Protein AF-A0A9Q3XQ68-F1 (afdb_monomer_lite)

Secondary structure (DSSP, 8-state):
-HHHHTS-HHHHHHHHHHHHHHT--HHHHIIIIIHHHHHHHHHHHHHHSTTS-HHHHHHHHHIIIIIIIIHIIIIIHHHHHHHHH-GGGHHHHHHHHHHHHHHHHHHHHHHHHHHHHHHH--

Foldseek 3Di:
DVVLVPDDLVVSLVVLLVVVVVCPDPVNVCVLVVVLVVLVVQLVVQVVDPPAPNVLSVLLSCLSVCQAVVLCVVPVVVLSVVSVVDSVSRVVSVVRVVVSVVSNVVSNVSSVVSVVVRVVSD

Sequence (122 aa):
MPALGAQPASAATAVMTRVNVVIVAPVFMVLLFGTAAASVVAAVTAFLEPGTPTALVAAAAVLYVVGCLGVTVAVNVPLNDRLAASEAEWPEYLTRWTRWNHVRVIAGLGASVLFVVAGVTV

pLDDT: mean 95.64, std 4.67, range [63.12, 98.75]

Structure (mmCIF, N/CA/C/O backbone):
data_AF-A0A9Q3XQ68-F1
#
_entry.id   AF-A0A9Q3XQ68-F1
#
loop_
_atom_site.group_PDB
_atom_site.id
_atom_site.type_symbol
_atom_site.label_atom_id
_atom_site.label_alt_id
_atom_site.label_comp_id
_atom_site.label_asym_id
_atom_site.label_entity_id
_atom_site.label_seq_id
_atom_site.pdbx_PDB_ins_code
_atom_site.Cartn_x
_atom_site.Cartn_y
_atom_site.Cartn_z
_atom_site.occupancy
_atom_site.B_iso_or_equiv
_atom_site.auth_seq_id
_atom_site.auth_comp_id
_atom_site.auth_asym_id
_atom_site.auth_atom_id
_atom_site.pdbx_PDB_model_num
ATOM 1 N N . MET A 1 1 ? -1.208 -1.936 -15.462 1.00 88.62 1 MET A N 1
ATOM 2 C CA . MET A 1 1 ? -0.873 -0.616 -16.048 1.00 88.62 1 MET A CA 1
ATOM 3 C C . MET A 1 1 ? -0.859 -0.702 -17.576 1.00 88.62 1 MET A C 1
ATOM 5 O O . MET A 1 1 ? 0.197 -0.957 -18.143 1.00 88.62 1 MET A O 1
ATOM 9 N N . PRO A 1 2 ? -2.013 -0.542 -18.251 1.00 92.44 2 PRO A N 1
ATOM 10 C CA . PRO A 1 2 ? -2.134 -0.836 -19.685 1.00 92.44 2 PRO A CA 1
ATOM 11 C C . PRO A 1 2 ? -1.235 0.027 -20.581 1.00 92.44 2 PRO A C 1
ATOM 13 O O . PRO A 1 2 ? -0.558 -0.508 -21.449 1.00 92.44 2 PRO A O 1
ATOM 16 N N . ALA A 1 3 ? -1.164 1.338 -20.319 1.00 95.12 3 ALA A N 1
ATOM 17 C CA . ALA A 1 3 ? -0.372 2.264 -21.131 1.00 95.12 3 ALA A CA 1
ATOM 18 C C . ALA A 1 3 ? 1.130 1.929 -21.126 1.00 95.12 3 ALA A C 1
ATOM 20 O O . ALA A 1 3 ? 1.744 1.882 -22.185 1.00 95.12 3 ALA A O 1
ATOM 21 N N . LEU A 1 4 ? 1.707 1.637 -19.953 1.00 94.06 4 LEU A N 1
ATOM 22 C CA . LEU A 1 4 ? 3.108 1.216 -19.844 1.00 94.06 4 LEU A CA 1
ATOM 23 C C . LEU A 1 4 ? 3.339 -0.183 -20.427 1.00 94.06 4 LEU A C 1
ATOM 25 O O . LEU A 1 4 ? 4.379 -0.431 -21.021 1.00 94.06 4 LEU A O 1
ATOM 29 N N . GLY A 1 5 ? 2.370 -1.093 -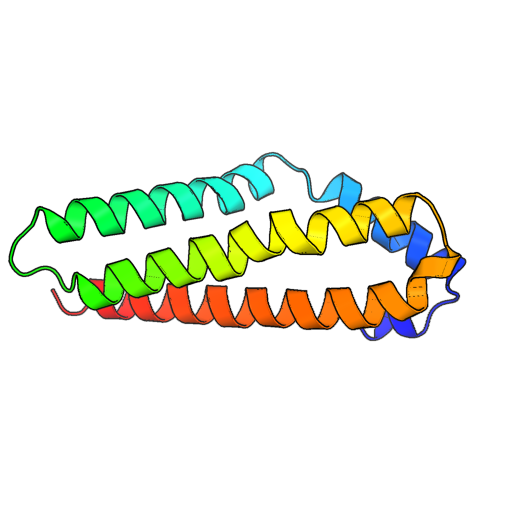20.289 1.00 94.00 5 GLY A N 1
ATOM 30 C CA . GLY A 1 5 ? 2.463 -2.444 -20.850 1.00 94.00 5 GLY A CA 1
ATOM 31 C C . GLY A 1 5 ? 2.476 -2.495 -22.379 1.00 94.00 5 GLY A C 1
ATOM 32 O O . GLY A 1 5 ? 2.947 -3.477 -22.939 1.00 94.00 5 GLY A O 1
ATOM 33 N N . ALA A 1 6 ? 1.992 -1.444 -23.045 1.00 95.19 6 ALA A N 1
ATOM 34 C CA . ALA A 1 6 ? 2.036 -1.306 -24.498 1.00 95.19 6 ALA A CA 1
ATOM 35 C C . ALA A 1 6 ? 3.350 -0.689 -25.022 1.00 95.19 6 ALA A C 1
ATOM 37 O O . ALA A 1 6 ? 3.538 -0.606 -26.233 1.00 95.19 6 ALA A O 1
ATOM 38 N N . GLN A 1 7 ? 4.243 -0.226 -24.140 1.00 95.56 7 GLN A N 1
ATOM 39 C CA . GLN A 1 7 ? 5.525 0.370 -24.523 1.00 95.56 7 GLN A CA 1
ATOM 40 C C . GLN A 1 7 ? 6.638 -0.686 -24.619 1.00 95.56 7 GLN A C 1
ATOM 42 O O . GLN A 1 7 ? 6.559 -1.725 -23.956 1.00 95.56 7 GLN A O 1
ATOM 47 N N . PRO A 1 8 ? 7.720 -0.413 -25.376 1.00 95.00 8 PRO A N 1
ATOM 48 C CA . PRO A 1 8 ? 8.947 -1.198 -25.286 1.00 95.00 8 PRO A CA 1
ATOM 49 C C . PRO A 1 8 ? 9.453 -1.282 -23.838 1.00 95.00 8 PRO A C 1
ATOM 51 O O . PRO A 1 8 ? 9.381 -0.298 -23.097 1.00 95.00 8 PRO A O 1
ATOM 54 N N . ALA A 1 9 ? 9.997 -2.437 -23.443 1.00 93.75 9 ALA A N 1
ATOM 55 C CA . ALA A 1 9 ? 10.420 -2.698 -22.062 1.00 93.75 9 ALA A CA 1
ATOM 56 C C . ALA A 1 9 ? 11.425 -1.664 -21.523 1.00 93.75 9 ALA A C 1
ATOM 58 O O . ALA A 1 9 ? 11.320 -1.266 -20.363 1.00 93.75 9 ALA A O 1
ATOM 59 N N . SER A 1 10 ? 12.338 -1.175 -22.366 1.00 93.75 10 SER A N 1
ATOM 60 C CA . SER A 1 10 ? 13.311 -0.137 -22.005 1.00 93.75 10 SER A CA 1
ATOM 61 C C . SER A 1 10 ? 12.638 1.202 -21.685 1.00 93.75 10 SER A C 1
ATOM 63 O O . SER A 1 10 ? 12.883 1.796 -20.637 1.00 93.75 10 SER A O 1
ATOM 65 N N . ALA A 1 11 ? 11.709 1.651 -22.536 1.00 95.25 11 ALA A N 1
ATOM 66 C CA . ALA A 1 11 ? 10.953 2.884 -22.322 1.00 95.25 11 ALA A CA 1
ATOM 67 C C . ALA A 1 11 ? 10.072 2.799 -21.065 1.00 95.25 11 ALA A C 1
ATOM 69 O O . ALA A 1 11 ? 10.034 3.730 -20.258 1.00 95.25 11 ALA A O 1
ATOM 70 N N . ALA A 1 12 ? 9.390 1.669 -20.872 1.00 95.94 12 ALA A N 1
ATOM 71 C CA . ALA A 1 12 ? 8.519 1.462 -19.725 1.00 95.94 12 ALA A CA 1
ATOM 72 C C . ALA A 1 12 ? 9.303 1.387 -18.403 1.00 95.94 12 ALA A C 1
ATOM 74 O O . ALA A 1 12 ? 8.918 2.034 -17.425 1.00 95.94 12 ALA A O 1
ATOM 75 N N . THR A 1 13 ? 10.433 0.672 -18.398 1.00 96.50 13 THR A N 1
ATOM 76 C CA . THR A 1 13 ? 11.364 0.608 -17.263 1.00 96.50 13 THR A CA 1
ATOM 77 C C . THR A 1 13 ? 11.900 1.991 -16.915 1.00 96.50 13 THR A C 1
ATOM 79 O O . THR A 1 13 ? 11.806 2.403 -15.761 1.00 96.50 13 THR A O 1
ATOM 82 N N . ALA A 1 14 ? 12.383 2.753 -17.900 1.00 95.94 14 ALA A N 1
ATOM 83 C CA . ALA A 1 14 ? 12.913 4.095 -17.673 1.00 95.94 14 ALA A CA 1
ATOM 84 C C . ALA A 1 14 ? 11.876 5.031 -17.024 1.00 95.94 14 ALA A C 1
ATOM 86 O O . ALA A 1 14 ? 12.186 5.748 -16.068 1.00 95.94 14 ALA A O 1
ATOM 87 N N . VAL A 1 15 ? 10.626 4.999 -17.503 1.00 96.69 15 VAL A N 1
ATOM 88 C CA . VAL A 1 15 ? 9.530 5.787 -16.920 1.00 96.69 15 VAL A CA 1
ATOM 89 C C . VAL A 1 15 ? 9.216 5.323 -15.501 1.00 96.69 15 VAL A C 1
ATOM 91 O O . VAL A 1 15 ? 9.151 6.149 -14.589 1.00 96.69 15 VAL A O 1
ATOM 94 N N . MET A 1 16 ? 9.038 4.020 -15.291 1.00 96.88 16 MET A N 1
ATOM 95 C CA . MET A 1 16 ? 8.625 3.488 -13.995 1.00 96.88 16 MET A CA 1
ATOM 96 C C . MET A 1 16 ? 9.700 3.679 -12.921 1.00 96.88 16 MET A C 1
ATOM 98 O O . MET A 1 16 ? 9.383 4.097 -11.810 1.00 96.88 16 MET A O 1
ATOM 102 N N . THR A 1 17 ? 10.976 3.466 -13.247 1.00 96.25 17 THR A N 1
ATOM 103 C CA . THR A 1 17 ? 12.093 3.729 -12.327 1.00 96.25 17 THR A CA 1
ATOM 104 C C . THR A 1 17 ? 12.136 5.203 -11.929 1.00 96.25 17 THR A C 1
ATOM 106 O O . THR A 1 17 ? 12.303 5.516 -10.751 1.00 96.25 17 THR A O 1
ATOM 109 N N . ARG A 1 18 ? 11.873 6.130 -12.863 1.00 97.00 18 ARG A N 1
ATOM 110 C CA . ARG A 1 18 ? 11.770 7.560 -12.535 1.00 97.00 18 ARG A CA 1
ATOM 111 C C . ARG A 1 18 ? 10.592 7.863 -11.608 1.00 97.00 18 ARG A C 1
ATOM 113 O O . ARG A 1 18 ? 10.757 8.625 -10.658 1.00 97.00 18 ARG A O 1
ATOM 120 N N . VAL A 1 19 ? 9.427 7.260 -11.850 1.00 96.25 19 VAL A N 1
ATOM 121 C CA . VAL A 1 19 ? 8.256 7.378 -10.961 1.00 96.25 19 VAL A CA 1
ATOM 122 C C . VAL A 1 19 ? 8.587 6.870 -9.557 1.00 96.25 19 VAL A C 1
ATOM 124 O O . VAL A 1 19 ? 8.286 7.556 -8.583 1.00 96.25 19 VAL A O 1
ATOM 127 N N . ASN A 1 20 ? 9.256 5.720 -9.447 1.00 95.31 20 ASN A N 1
ATOM 128 C CA . ASN A 1 20 ? 9.636 5.116 -8.168 1.00 95.31 20 ASN A CA 1
ATOM 129 C C . ASN A 1 20 ? 10.595 5.993 -7.351 1.00 95.31 20 ASN A C 1
ATOM 131 O O . ASN A 1 20 ? 10.540 5.954 -6.127 1.00 95.31 20 ASN A O 1
ATOM 135 N N . VAL A 1 21 ? 11.426 6.811 -8.003 1.00 95.19 21 VAL A N 1
ATOM 136 C CA . VAL A 1 21 ? 12.277 7.800 -7.322 1.00 95.19 21 VAL A CA 1
ATOM 137 C C . VAL A 1 21 ? 11.468 9.028 -6.898 1.00 95.19 21 VAL A C 1
ATOM 139 O O . VAL A 1 21 ? 11.552 9.463 -5.753 1.00 95.19 21 VAL A O 1
ATOM 142 N N . VAL A 1 22 ? 10.654 9.586 -7.799 1.00 96.44 22 VAL A N 1
ATOM 143 C CA . VAL A 1 22 ? 9.910 10.837 -7.547 1.00 96.44 22 VAL A CA 1
ATOM 144 C C . VAL A 1 22 ? 8.805 10.662 -6.500 1.00 96.44 22 VAL A C 1
ATOM 146 O O . VAL A 1 22 ? 8.500 11.601 -5.767 1.00 96.44 22 VAL A O 1
ATOM 149 N N . ILE A 1 23 ? 8.210 9.471 -6.394 1.00 93.94 23 ILE A N 1
ATOM 150 C CA . ILE A 1 23 ? 7.120 9.210 -5.444 1.00 93.94 23 ILE A CA 1
ATOM 151 C C . ILE A 1 23 ? 7.577 9.223 -3.980 1.00 93.94 23 ILE A C 1
ATOM 153 O O . ILE A 1 23 ? 6.744 9.370 -3.087 1.00 93.94 23 ILE A O 1
ATOM 157 N N . VAL A 1 24 ? 8.887 9.150 -3.713 1.00 93.38 24 VAL A N 1
ATOM 158 C CA . VAL A 1 24 ? 9.493 9.281 -2.373 1.00 93.38 24 VAL A CA 1
ATOM 159 C C . VAL A 1 24 ? 9.512 10.758 -1.932 1.00 93.38 24 VAL A C 1
ATOM 161 O O . VAL A 1 24 ? 10.487 11.278 -1.399 1.00 93.38 24 VAL A O 1
ATOM 164 N N . ALA A 1 25 ? 8.415 11.471 -2.179 1.00 94.38 25 ALA A N 1
ATOM 165 C CA . ALA A 1 25 ? 8.229 12.852 -1.774 1.00 94.38 25 ALA A CA 1
ATOM 166 C C . ALA A 1 25 ? 7.748 12.924 -0.311 1.00 94.38 25 ALA A C 1
ATOM 168 O O . ALA A 1 25 ? 6.981 12.056 0.122 1.00 94.38 25 ALA A O 1
ATOM 169 N N . PRO A 1 26 ? 8.103 13.984 0.444 1.00 92.94 26 PRO A N 1
ATOM 170 C CA . PRO A 1 26 ? 7.713 14.126 1.849 1.00 92.94 26 PRO A CA 1
ATOM 171 C C . PRO A 1 26 ? 6.209 13.974 2.089 1.00 92.94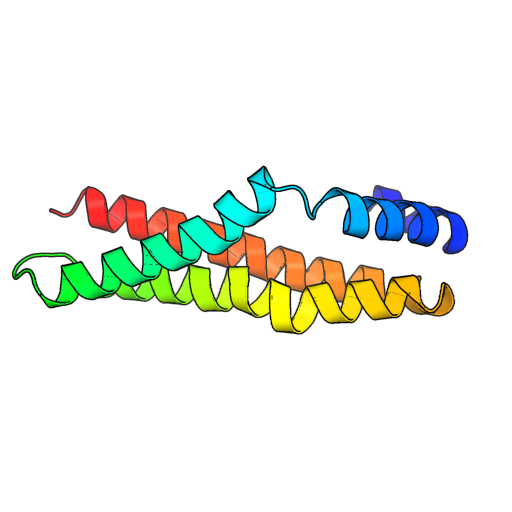 26 PRO A C 1
ATOM 173 O O . PRO A 1 26 ? 5.798 13.277 3.010 1.00 92.94 26 PRO A O 1
ATOM 176 N N . VAL A 1 27 ? 5.380 14.558 1.220 1.00 96.19 27 VAL A N 1
ATOM 177 C CA . VAL A 1 27 ? 3.915 14.469 1.322 1.00 96.19 27 VAL A CA 1
ATOM 178 C C . VAL A 1 27 ? 3.437 13.020 1.238 1.00 96.19 27 VAL A C 1
ATOM 180 O O . VAL A 1 27 ? 2.617 12.597 2.048 1.00 96.19 27 VAL A O 1
ATOM 183 N N . PHE A 1 28 ? 3.972 12.233 0.302 1.00 94.94 28 PHE A N 1
ATOM 184 C CA . PHE A 1 28 ? 3.601 10.827 0.173 1.00 94.94 28 PHE A CA 1
ATOM 185 C C . PHE A 1 28 ? 4.039 10.017 1.399 1.00 94.94 28 PHE A C 1
ATOM 187 O O . PHE A 1 28 ? 3.269 9.197 1.894 1.00 94.94 28 PHE A O 1
ATOM 194 N N . MET A 1 29 ? 5.233 10.287 1.936 1.00 96.94 29 MET A N 1
ATOM 195 C CA . MET A 1 29 ? 5.732 9.622 3.145 1.00 96.94 29 MET A CA 1
ATOM 196 C C . MET A 1 29 ? 4.876 9.936 4.370 1.00 96.94 29 MET A C 1
ATOM 198 O O . MET A 1 29 ? 4.505 9.024 5.107 1.00 96.94 29 MET A O 1
ATOM 202 N N . VAL A 1 30 ? 4.498 11.202 4.554 1.00 97.62 30 VAL A N 1
ATOM 203 C CA . VAL A 1 30 ? 3.592 11.615 5.632 1.00 97.62 30 VAL A CA 1
ATOM 204 C C . VAL A 1 30 ? 2.236 10.936 5.485 1.00 97.62 30 VAL A C 1
ATOM 206 O O . VAL A 1 30 ? 1.728 10.397 6.460 1.00 97.62 30 VAL A O 1
ATOM 209 N N . LEU A 1 31 ? 1.657 10.894 4.285 1.00 96.94 31 LEU A N 1
ATOM 210 C CA . LEU A 1 31 ? 0.368 10.233 4.084 1.00 96.94 31 LEU A CA 1
ATOM 211 C C . LEU A 1 31 ? 0.458 8.719 4.319 1.00 96.94 31 LEU A C 1
ATOM 213 O O . LEU A 1 31 ? -0.407 8.155 4.984 1.00 96.94 31 LEU A O 1
ATOM 217 N N . LEU A 1 32 ? 1.508 8.053 3.834 1.00 97.12 32 LEU A N 1
ATOM 218 C CA . LEU A 1 32 ? 1.664 6.608 3.985 1.00 97.12 32 LEU A CA 1
ATOM 219 C C . LEU A 1 32 ? 1.908 6.216 5.449 1.00 97.12 32 LEU A C 1
ATOM 221 O O . LEU A 1 32 ? 1.131 5.442 6.012 1.00 97.12 32 LEU A O 1
ATOM 225 N N . PHE A 1 33 ? 2.963 6.755 6.064 1.00 98.12 33 PHE A N 1
ATOM 226 C CA . PHE A 1 33 ? 3.372 6.405 7.426 1.00 98.12 33 PHE A CA 1
ATOM 227 C C . PHE A 1 33 ? 2.511 7.084 8.488 1.00 98.12 33 PHE A C 1
ATOM 229 O O . PHE A 1 33 ? 2.183 6.460 9.493 1.00 98.12 33 PHE A O 1
ATOM 236 N N . GLY A 1 34 ? 2.097 8.329 8.260 1.00 98.19 34 GLY A N 1
ATOM 237 C CA . GLY A 1 34 ? 1.224 9.061 9.175 1.00 98.19 34 GLY A CA 1
ATOM 238 C C . GLY A 1 34 ? -0.148 8.410 9.295 1.00 98.19 34 GLY A C 1
ATOM 239 O O . GLY A 1 34 ? -0.625 8.227 10.409 1.00 98.19 34 GLY A O 1
ATOM 240 N N . THR A 1 35 ? -0.745 7.949 8.192 1.00 98.19 35 THR A N 1
ATOM 241 C CA . THR A 1 35 ? -2.016 7.205 8.263 1.00 98.19 35 THR A CA 1
ATOM 242 C C . THR A 1 35 ? -1.838 5.849 8.949 1.00 98.19 35 THR A C 1
ATOM 244 O O . THR A 1 35 ? -2.723 5.424 9.688 1.00 98.19 35 THR A O 1
ATOM 247 N N . ALA A 1 36 ? -0.691 5.177 8.779 1.00 98.44 36 ALA A N 1
ATOM 248 C CA . ALA A 1 36 ? -0.404 3.936 9.503 1.00 98.44 36 ALA A CA 1
ATOM 249 C C . ALA A 1 36 ? -0.282 4.184 11.013 1.00 98.44 36 ALA A C 1
ATOM 251 O O . ALA A 1 36 ? -0.902 3.474 11.801 1.00 98.44 36 ALA A O 1
ATOM 252 N N . ALA A 1 37 ? 0.452 5.224 11.414 1.00 98.56 37 ALA A N 1
ATOM 253 C CA . ALA A 1 37 ? 0.574 5.625 12.810 1.00 98.56 37 ALA A CA 1
ATOM 254 C C . ALA A 1 37 ? -0.787 6.022 13.402 1.00 98.56 37 ALA A C 1
ATOM 256 O O . ALA A 1 37 ? -1.162 5.521 14.459 1.00 98.56 37 ALA A O 1
ATOM 257 N N . ALA A 1 38 ? -1.562 6.847 12.693 1.00 98.44 38 ALA A N 1
ATOM 258 C CA . ALA A 1 38 ? -2.908 7.241 13.102 1.00 98.44 38 ALA A CA 1
ATOM 259 C C . ALA A 1 38 ? -3.837 6.030 13.255 1.00 98.44 38 ALA A C 1
ATOM 261 O O . ALA A 1 38 ? -4.576 5.944 14.229 1.00 98.44 38 ALA A O 1
ATOM 262 N N . SER A 1 39 ? -3.748 5.058 12.343 1.00 98.31 39 SER A N 1
ATOM 263 C CA . SER A 1 39 ? -4.512 3.811 12.419 1.00 98.31 39 SER A CA 1
ATOM 264 C C . SER A 1 39 ? -4.182 3.007 13.679 1.00 98.31 39 SER A C 1
ATOM 266 O O . SER A 1 39 ? -5.083 2.514 14.353 1.00 98.31 39 SER A O 1
ATOM 268 N N . VAL A 1 40 ? -2.896 2.896 14.028 1.00 98.38 40 VAL A N 1
ATOM 269 C CA . VAL A 1 40 ? -2.456 2.211 15.254 1.00 98.38 40 VAL A CA 1
ATOM 270 C C . VAL A 1 40 ? -2.940 2.954 16.498 1.00 98.38 40 VAL A C 1
ATOM 272 O O . VAL A 1 40 ? -3.472 2.325 17.408 1.00 98.38 40 VAL A O 1
ATOM 275 N N . VAL A 1 41 ? -2.811 4.283 16.531 1.00 98.31 41 VAL A N 1
ATOM 276 C CA . VAL A 1 41 ? -3.299 5.109 17.648 1.00 98.31 41 VAL A CA 1
ATOM 277 C C . VAL A 1 41 ? -4.812 4.961 17.819 1.00 98.31 41 VAL A C 1
ATOM 279 O O . VAL A 1 41 ? -5.279 4.767 18.941 1.00 98.31 41 VAL A O 1
ATOM 282 N N . ALA A 1 42 ? -5.578 4.982 16.726 1.00 97.19 42 ALA A N 1
ATOM 283 C CA . ALA A 1 42 ? -7.023 4.773 16.755 1.00 97.19 42 ALA A CA 1
ATOM 284 C C . ALA A 1 42 ? -7.384 3.396 17.332 1.00 97.19 42 ALA A C 1
ATOM 286 O O . ALA A 1 42 ? -8.245 3.293 18.200 1.00 97.19 42 ALA A O 1
ATOM 287 N N . ALA A 1 43 ? -6.689 2.335 16.911 1.00 97.31 43 ALA A N 1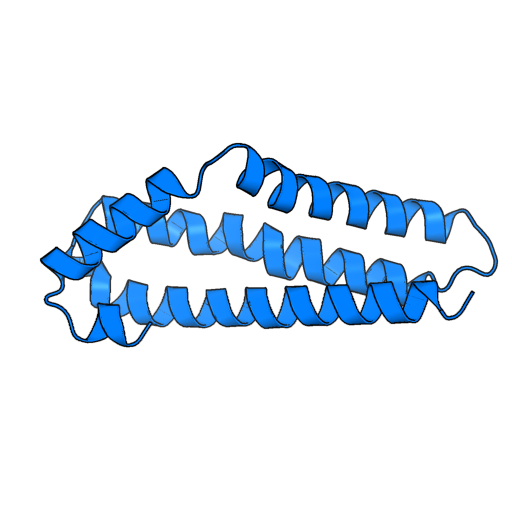
ATOM 288 C CA . ALA A 1 43 ? -6.915 1.002 17.461 1.00 97.31 43 ALA A CA 1
ATOM 289 C C . ALA A 1 43 ? -6.615 0.947 18.967 1.00 97.31 43 ALA A C 1
ATOM 291 O O . ALA A 1 43 ? -7.444 0.460 19.727 1.00 97.31 43 ALA A O 1
ATOM 292 N N . VAL A 1 44 ? -5.469 1.478 19.410 1.00 97.62 44 VAL A N 1
ATOM 293 C CA . VAL A 1 44 ? -5.079 1.486 20.832 1.00 97.62 44 VAL A CA 1
ATOM 294 C C . VAL A 1 44 ? -6.086 2.259 21.683 1.00 97.62 44 VAL A C 1
ATOM 296 O O . VAL A 1 44 ? -6.519 1.753 22.712 1.00 97.62 44 VAL A O 1
ATOM 299 N N . THR A 1 45 ? -6.490 3.453 21.250 1.00 96.38 45 THR A N 1
ATOM 300 C CA . THR A 1 45 ? -7.471 4.278 21.978 1.00 96.38 45 THR A CA 1
ATOM 301 C C . THR A 1 45 ? -8.836 3.595 22.071 1.00 96.38 45 THR A C 1
ATOM 303 O O . THR A 1 45 ? -9.404 3.532 23.158 1.00 96.38 45 THR A O 1
ATOM 306 N N . ALA A 1 46 ? -9.301 2.946 20.999 1.00 95.25 46 ALA A N 1
ATOM 307 C CA . ALA A 1 46 ? -10.542 2.170 21.014 1.00 95.25 46 ALA A CA 1
ATOM 308 C C . ALA A 1 46 ? -10.513 0.954 21.966 1.00 95.25 46 ALA A C 1
ATOM 310 O O . ALA A 1 46 ? -11.560 0.475 22.386 1.00 95.25 46 ALA A O 1
ATOM 311 N N . PHE A 1 47 ? -9.343 0.421 22.335 1.00 94.19 47 PHE A N 1
ATOM 312 C CA . PHE A 1 47 ? -9.258 -0.622 23.370 1.00 94.19 47 PHE A CA 1
ATOM 313 C C . PHE A 1 47 ? -9.347 -0.068 24.796 1.00 94.19 47 PHE A C 1
ATOM 315 O O . PHE A 1 47 ? -9.676 -0.812 25.719 1.00 94.19 47 PHE A O 1
ATOM 322 N N . LEU A 1 48 ? -9.029 1.212 24.988 1.00 95.38 48 LEU A N 1
ATOM 323 C CA . LEU A 1 48 ? -9.026 1.864 26.297 1.00 95.38 48 LEU A CA 1
ATOM 324 C C . LEU A 1 48 ? -10.377 2.505 26.632 1.00 95.38 48 LEU A C 1
ATOM 326 O O . LEU A 1 48 ? -10.665 2.728 27.806 1.00 95.38 48 LEU A O 1
ATOM 330 N N . GLU A 1 49 ? -11.202 2.780 25.621 1.00 92.06 49 GLU A N 1
ATOM 331 C CA . GLU A 1 49 ? -12.485 3.466 25.758 1.00 92.06 49 GLU A CA 1
ATOM 332 C C . GLU A 1 49 ? -13.673 2.498 25.594 1.00 92.06 49 GLU A C 1
ATOM 334 O O . GLU A 1 49 ? -13.940 2.012 24.486 1.00 92.06 49 GLU A O 1
ATOM 339 N N . PRO A 1 50 ? -14.424 2.219 26.678 1.00 87.75 50 PRO A N 1
ATOM 340 C CA . PRO A 1 50 ? -15.638 1.413 26.608 1.00 87.75 50 PRO A CA 1
ATOM 341 C C . PRO A 1 50 ? -16.690 2.036 25.684 1.00 87.75 50 PRO A C 1
ATOM 343 O O . PRO A 1 50 ? -16.884 3.248 25.681 1.00 87.75 50 PRO A O 1
ATOM 346 N N . GLY A 1 51 ? -17.415 1.195 24.944 1.00 86.56 51 GLY A N 1
ATOM 347 C CA . GLY A 1 51 ? -18.490 1.634 24.045 1.00 86.56 51 GLY A CA 1
ATOM 348 C C . GLY A 1 51 ? -18.027 2.021 22.639 1.00 86.56 51 GLY A C 1
ATOM 349 O O . GLY A 1 51 ? -18.867 2.244 21.774 1.00 86.56 51 GLY A O 1
ATOM 350 N N . THR A 1 52 ? -16.719 2.036 22.372 1.00 91.12 52 THR A N 1
ATOM 351 C CA . THR A 1 52 ? -16.211 2.220 21.009 1.00 91.12 52 THR A CA 1
ATOM 352 C C . THR A 1 52 ? -16.373 0.940 20.174 1.00 91.12 52 THR A C 1
ATOM 354 O O . THR A 1 52 ? -16.322 -0.176 20.704 1.00 91.12 52 THR A O 1
ATOM 357 N N . PRO A 1 53 ? -16.543 1.048 18.844 1.00 94.75 53 PRO A N 1
ATOM 358 C CA . PRO A 1 53 ? -16.605 -0.104 17.945 1.00 94.75 53 PRO A CA 1
ATOM 359 C C . PRO A 1 53 ? -15.203 -0.691 17.689 1.00 94.75 53 PRO A C 1
ATOM 361 O O . PRO A 1 53 ? -14.721 -0.745 16.553 1.00 94.75 53 PRO A O 1
ATOM 364 N N . THR A 1 54 ? -14.533 -1.152 18.749 1.00 95.88 54 THR A N 1
ATOM 365 C CA . THR A 1 54 ? -13.121 -1.567 18.757 1.00 95.88 54 THR A CA 1
ATOM 366 C C . THR A 1 54 ? -12.788 -2.584 17.667 1.00 95.88 54 THR A C 1
ATOM 368 O O . THR A 1 54 ? -11.744 -2.478 17.029 1.00 95.88 54 THR A O 1
ATOM 371 N N . ALA A 1 55 ? -13.682 -3.541 17.393 1.00 96.56 55 ALA A N 1
ATOM 372 C CA . ALA A 1 55 ? -13.463 -4.554 16.360 1.00 96.56 55 ALA A CA 1
ATOM 373 C C . ALA A 1 55 ? -13.344 -3.949 14.948 1.00 96.56 55 ALA A C 1
ATOM 375 O O . ALA A 1 55 ? -12.491 -4.377 14.170 1.00 96.56 55 ALA A O 1
ATOM 376 N N . LEU A 1 56 ? -14.158 -2.936 14.624 1.00 97.75 56 LEU A N 1
ATOM 377 C CA . LEU A 1 56 ? -14.113 -2.260 13.324 1.00 97.75 56 LEU A CA 1
ATOM 378 C C . LEU A 1 56 ? -12.845 -1.415 13.194 1.00 97.75 56 LEU A C 1
ATOM 380 O O . LEU A 1 56 ? -12.161 -1.495 12.175 1.00 97.75 56 LEU A O 1
ATOM 384 N N . VAL A 1 57 ? -12.496 -0.664 14.243 1.00 97.88 57 VAL A N 1
ATOM 385 C CA . VAL A 1 57 ? -11.288 0.176 14.282 1.00 97.88 57 VAL A CA 1
ATOM 386 C C . VAL A 1 57 ? -10.023 -0.680 14.178 1.00 97.88 57 VAL A C 1
ATOM 388 O O . VAL A 1 57 ? -9.139 -0.388 13.373 1.00 97.88 57 VAL A O 1
ATOM 391 N N . ALA A 1 58 ? -9.947 -1.778 14.934 1.00 98.00 58 ALA A N 1
ATOM 392 C CA . ALA A 1 58 ? -8.823 -2.707 14.881 1.00 98.00 58 ALA A CA 1
ATOM 393 C C . ALA A 1 58 ? -8.694 -3.369 13.500 1.00 98.00 58 ALA A C 1
ATOM 395 O O . ALA A 1 58 ? -7.595 -3.421 12.947 1.00 98.00 58 ALA A O 1
ATOM 396 N N . ALA A 1 59 ? -9.801 -3.823 12.904 1.00 98.38 59 ALA A N 1
ATOM 397 C CA . ALA A 1 59 ? -9.786 -4.395 11.560 1.00 98.38 59 ALA A CA 1
ATOM 398 C C . ALA A 1 59 ? -9.350 -3.367 10.499 1.00 98.38 59 ALA A C 1
ATOM 400 O 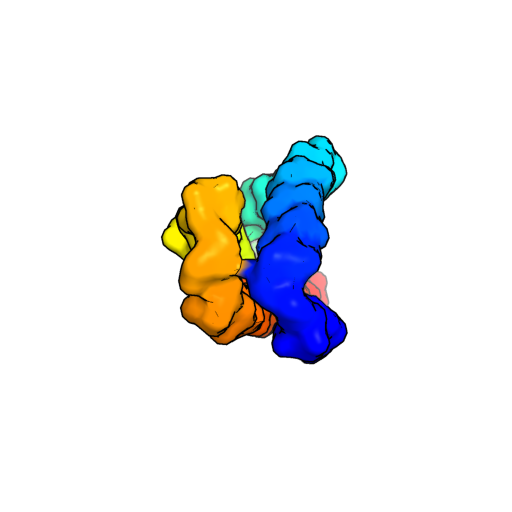O . ALA A 1 59 ? -8.533 -3.693 9.636 1.00 98.38 59 ALA A O 1
ATOM 401 N N . ALA A 1 60 ? -9.821 -2.119 10.592 1.00 98.50 60 ALA A N 1
ATOM 402 C CA . ALA A 1 60 ? -9.399 -1.030 9.714 1.00 98.50 60 ALA A CA 1
ATOM 403 C C . ALA A 1 60 ? -7.889 -0.772 9.815 1.00 98.50 60 ALA A C 1
ATOM 405 O O . ALA A 1 60 ? -7.193 -0.682 8.799 1.00 98.50 60 ALA A O 1
ATOM 406 N N . ALA A 1 61 ? -7.371 -0.727 11.045 1.00 98.56 61 ALA A N 1
ATOM 407 C CA . ALA A 1 61 ? -5.959 -0.507 11.297 1.00 98.56 61 ALA A CA 1
ATOM 408 C C . ALA A 1 61 ? -5.087 -1.644 10.759 1.00 98.56 61 ALA A C 1
ATOM 410 O O . ALA A 1 61 ? -4.088 -1.382 10.089 1.00 98.56 61 ALA A O 1
ATOM 411 N N . VAL A 1 62 ? -5.486 -2.900 10.979 1.00 98.69 62 VAL A N 1
ATOM 412 C CA . VAL A 1 62 ? -4.788 -4.071 10.426 1.00 98.69 62 VAL A CA 1
ATOM 413 C C . VAL A 1 62 ? -4.783 -4.029 8.899 1.00 98.69 62 VAL A C 1
ATOM 415 O O . VAL A 1 62 ? -3.726 -4.225 8.296 1.00 98.69 62 VAL A O 1
ATOM 418 N N . LEU A 1 63 ? -5.919 -3.728 8.263 1.00 98.62 63 LEU A N 1
ATOM 419 C CA . LEU A 1 63 ? -5.998 -3.618 6.805 1.00 98.62 63 LEU A CA 1
ATOM 420 C C . LEU A 1 63 ? -5.044 -2.557 6.258 1.00 98.62 63 LEU A C 1
ATOM 422 O O . LEU A 1 63 ? -4.329 -2.830 5.294 1.00 98.62 63 LEU A O 1
ATOM 426 N N . TYR A 1 64 ? -4.987 -1.375 6.872 1.00 98.75 64 TYR A N 1
ATOM 427 C CA . TYR A 1 64 ? -4.090 -0.324 6.404 1.00 98.75 64 TYR A CA 1
ATOM 428 C C . TYR A 1 64 ? -2.616 -0.675 6.659 1.00 98.75 64 TYR A C 1
ATOM 430 O O . TYR A 1 64 ? -1.787 -0.608 5.748 1.00 98.75 64 TYR A O 1
ATOM 438 N N . VAL A 1 65 ? -2.269 -1.095 7.878 1.00 98.69 65 VAL A N 1
ATOM 439 C CA . VAL A 1 65 ? -0.877 -1.389 8.251 1.00 98.69 65 VAL A CA 1
ATOM 440 C C . VAL A 1 65 ? -0.330 -2.565 7.448 1.00 98.69 65 VAL A C 1
ATOM 442 O O . VAL A 1 65 ? 0.750 -2.461 6.875 1.00 98.69 65 VAL A O 1
ATOM 445 N N . VAL A 1 66 ? -1.064 -3.671 7.347 1.00 98.50 66 VAL A N 1
ATOM 446 C CA . VAL A 1 66 ? -0.584 -4.865 6.637 1.00 98.50 66 VAL A CA 1
ATOM 447 C C . VAL A 1 66 ? -0.782 -4.717 5.129 1.00 98.50 66 VAL A C 1
ATOM 449 O O . VAL A 1 66 ? 0.145 -4.942 4.350 1.00 98.50 66 VAL A O 1
ATOM 452 N N . GLY A 1 67 ? -1.980 -4.319 4.703 1.00 97.94 67 GLY A N 1
ATOM 453 C CA . GLY A 1 67 ? -2.378 -4.318 3.298 1.00 97.94 67 GLY A CA 1
ATOM 454 C C . GLY A 1 67 ? -1.885 -3.116 2.495 1.00 97.94 67 GLY A C 1
ATOM 455 O O . GLY A 1 67 ? -1.618 -3.272 1.306 1.00 97.94 67 GLY A O 1
ATOM 456 N N . CYS A 1 68 ? -1.704 -1.944 3.113 1.00 98.31 68 CYS A N 1
ATOM 457 C CA . CYS A 1 68 ? -1.116 -0.779 2.444 1.00 98.31 68 CYS A CA 1
ATOM 458 C C . CYS A 1 68 ? 0.381 -0.673 2.733 1.00 98.31 68 CYS A C 1
ATOM 460 O O . CYS A 1 68 ? 1.193 -0.774 1.809 1.00 98.31 68 CYS A O 1
ATOM 462 N N . LEU A 1 69 ? 0.758 -0.468 3.998 1.00 98.44 69 LEU A N 1
ATOM 463 C CA . LEU A 1 69 ? 2.155 -0.221 4.364 1.00 98.44 69 LEU A CA 1
ATOM 464 C C . LEU A 1 69 ? 3.011 -1.487 4.212 1.00 98.44 69 LEU A C 1
ATOM 466 O O . LEU A 1 69 ? 4.047 -1.440 3.550 1.00 98.44 69 LEU A O 1
ATOM 470 N N . GLY A 1 70 ? 2.553 -2.621 4.741 1.00 98.50 70 GLY A N 1
ATOM 471 C CA . GLY A 1 70 ? 3.255 -3.903 4.667 1.00 98.50 70 GLY A CA 1
ATOM 472 C C . GLY A 1 70 ? 3.511 -4.345 3.228 1.00 98.50 70 GLY A C 1
ATOM 473 O O . GLY A 1 70 ? 4.653 -4.617 2.868 1.00 98.50 70 GLY A O 1
ATOM 474 N N . VAL A 1 71 ? 2.490 -4.322 2.365 1.00 98.50 71 VAL A N 1
ATOM 475 C CA . VAL A 1 71 ? 2.656 -4.624 0.928 1.00 98.50 71 VAL A CA 1
ATOM 476 C C . VAL A 1 71 ? 3.622 -3.648 0.249 1.00 98.50 71 VAL A C 1
ATOM 478 O O . VAL A 1 71 ? 4.430 -4.062 -0.584 1.00 98.50 71 VAL A O 1
ATOM 481 N N . THR A 1 72 ? 3.588 -2.363 0.618 1.00 97.75 72 THR A N 1
ATOM 482 C CA . THR A 1 72 ? 4.516 -1.373 0.055 1.00 97.75 72 THR A CA 1
ATOM 483 C C . THR A 1 72 ? 5.963 -1.732 0.381 1.00 97.75 72 THR A C 1
ATOM 485 O O . THR A 1 72 ? 6.776 -1.861 -0.532 1.00 97.75 72 THR A O 1
ATOM 488 N N . VAL A 1 73 ? 6.274 -1.933 1.661 1.00 98.06 73 VAL A N 1
ATOM 489 C CA . VAL A 1 73 ? 7.646 -2.161 2.139 1.00 98.06 73 VAL A CA 1
ATOM 490 C C . VAL A 1 73 ? 8.154 -3.551 1.760 1.00 98.06 73 VAL A C 1
ATOM 492 O O . VAL A 1 73 ? 9.278 -3.681 1.292 1.00 98.06 73 VAL A O 1
ATOM 495 N N . ALA A 1 74 ? 7.339 -4.592 1.932 1.00 98.31 74 ALA A N 1
ATOM 496 C CA . ALA A 1 74 ? 7.779 -5.976 1.763 1.00 98.31 74 ALA A CA 1
ATOM 497 C C . ALA A 1 74 ? 7.691 -6.483 0.316 1.00 98.31 74 ALA A C 1
ATOM 499 O O . ALA A 1 74 ? 8.316 -7.489 -0.014 1.00 98.31 74 ALA A O 1
ATOM 500 N N . VAL A 1 75 ? 6.904 -5.829 -0.548 1.00 97.94 75 VAL A N 1
ATOM 501 C CA . VAL A 1 75 ? 6.684 -6.295 -1.924 1.00 97.94 75 VAL A CA 1
ATOM 502 C C . VAL A 1 75 ? 6.985 -5.220 -2.955 1.00 97.94 75 VAL A C 1
ATOM 504 O O . VAL A 1 75 ? 7.807 -5.453 -3.838 1.00 97.94 75 VAL A O 1
ATOM 507 N N . ASN A 1 76 ? 6.343 -4.050 -2.885 1.00 97.38 76 ASN A N 1
ATOM 508 C CA . ASN A 1 76 ? 6.504 -3.052 -3.944 1.00 97.38 76 ASN A CA 1
ATOM 509 C C . ASN A 1 76 ? 7.914 -2.453 -3.981 1.00 97.38 76 ASN A C 1
ATOM 511 O O . ASN A 1 76 ? 8.458 -2.329 -5.073 1.00 97.38 76 ASN A O 1
ATOM 515 N N . VAL A 1 77 ? 8.506 -2.117 -2.831 1.00 97.19 77 VAL A N 1
ATOM 516 C CA . VAL A 1 77 ? 9.870 -1.565 -2.763 1.00 97.19 77 VAL A CA 1
ATOM 517 C C . VAL A 1 77 ? 10.901 -2.556 -3.329 1.00 97.19 77 VAL A C 1
ATOM 519 O O . VAL A 1 77 ? 11.562 -2.190 -4.298 1.00 97.19 77 VAL A O 1
ATOM 522 N N . PRO A 1 78 ? 10.957 -3.835 -2.899 1.00 97.56 78 PRO A N 1
ATOM 523 C CA . PRO A 1 78 ? 11.876 -4.808 -3.497 1.00 97.56 78 PRO A CA 1
ATOM 524 C C . PRO A 1 78 ? 11.691 -5.010 -5.006 1.00 97.56 78 PRO A C 1
ATOM 526 O O . PRO A 1 78 ? 12.661 -5.210 -5.734 1.00 97.56 78 PRO A O 1
ATOM 529 N N . LEU A 1 79 ? 10.449 -4.967 -5.504 1.00 97.25 79 LEU A N 1
ATOM 530 C CA . LEU A 1 79 ? 10.191 -5.043 -6.945 1.00 97.25 79 LEU A CA 1
ATOM 531 C C . LEU A 1 79 ? 10.719 -3.808 -7.679 1.00 97.25 79 LEU A C 1
ATOM 533 O O . LEU A 1 79 ? 11.248 -3.940 -8.780 1.00 97.25 79 LEU A O 1
ATOM 537 N N . ASN A 1 80 ? 10.572 -2.621 -7.089 1.00 97.19 80 ASN A N 1
ATOM 538 C CA . ASN A 1 80 ? 11.085 -1.375 -7.652 1.00 97.19 80 ASN A CA 1
ATOM 539 C C . ASN A 1 80 ? 12.618 -1.386 -7.724 1.00 97.19 80 ASN A C 1
ATOM 541 O O . ASN A 1 80 ? 13.168 -0.989 -8.749 1.00 97.19 80 ASN A O 1
ATOM 545 N N . ASP A 1 81 ? 13.285 -1.895 -6.687 1.00 96.62 81 ASP A N 1
ATOM 546 C CA . ASP A 1 81 ? 14.747 -1.999 -6.637 1.00 96.62 81 ASP A CA 1
ATOM 547 C C . ASP A 1 81 ? 15.280 -2.998 -7.676 1.00 96.62 81 ASP A C 1
ATOM 549 O O . ASP A 1 81 ? 16.247 -2.708 -8.381 1.00 96.62 81 ASP A O 1
ATOM 553 N N . ARG A 1 82 ? 14.606 -4.148 -7.850 1.00 95.88 82 ARG A N 1
ATOM 554 C CA . ARG A 1 82 ? 14.922 -5.116 -8.921 1.00 95.88 82 ARG A CA 1
ATOM 555 C C . ARG A 1 82 ? 14.796 -4.491 -10.308 1.00 95.88 82 ARG A C 1
ATOM 557 O O . ARG A 1 82 ? 15.699 -4.642 -11.126 1.00 95.88 82 ARG A O 1
ATOM 564 N N . LEU A 1 83 ? 13.703 -3.764 -10.558 1.00 96.19 83 LEU A N 1
ATOM 565 C CA . LEU A 1 83 ? 13.479 -3.093 -11.838 1.00 96.19 83 LEU A CA 1
ATOM 566 C C . LEU A 1 83 ? 14.547 -2.025 -12.122 1.00 96.19 83 LEU A C 1
ATOM 568 O O . LEU A 1 83 ? 14.972 -1.869 -13.263 1.00 96.19 83 LEU A O 1
ATOM 572 N N . ALA A 1 84 ? 15.007 -1.310 -11.092 1.00 94.50 84 ALA A N 1
ATOM 573 C CA . ALA A 1 84 ? 16.080 -0.328 -11.230 1.00 94.50 84 ALA A CA 1
ATOM 574 C C . ALA A 1 84 ? 17.436 -0.970 -11.583 1.00 94.50 84 ALA A C 1
ATOM 576 O O . ALA A 1 84 ? 18.270 -0.316 -12.207 1.00 94.50 84 ALA A O 1
ATOM 577 N N . ALA A 1 85 ? 17.654 -2.233 -11.205 1.00 93.38 85 ALA A N 1
ATOM 578 C CA . ALA A 1 85 ? 18.890 -2.964 -11.474 1.00 93.38 85 ALA A CA 1
ATOM 579 C C . ALA A 1 85 ? 18.936 -3.627 -12.864 1.00 93.38 85 ALA A C 1
ATOM 581 O O . ALA A 1 85 ? 20.028 -3.877 -13.375 1.00 93.38 85 ALA A O 1
ATOM 582 N N . SER A 1 86 ? 17.788 -3.943 -13.475 1.00 88.56 86 SER A N 1
ATOM 583 C CA . SER A 1 86 ? 17.741 -4.634 -14.769 1.00 88.56 86 SER A CA 1
ATOM 584 C C . SER A 1 86 ? 16.425 -4.415 -15.520 1.00 88.56 86 SER A C 1
ATOM 586 O O . SER A 1 86 ? 15.340 -4.694 -15.011 1.00 88.56 86 SER A O 1
ATOM 588 N N . GLU A 1 87 ? 16.525 -4.021 -16.793 1.00 78.56 87 GLU A N 1
ATOM 589 C CA . GLU A 1 87 ? 15.372 -3.892 -17.698 1.00 78.56 87 GLU A CA 1
ATOM 590 C C . GLU A 1 87 ? 14.714 -5.241 -18.037 1.00 78.56 87 GLU A C 1
ATOM 592 O O . GLU A 1 87 ? 13.537 -5.284 -18.406 1.00 78.56 87 GLU A O 1
ATOM 597 N N . ALA A 1 88 ? 15.441 -6.357 -17.883 1.00 79.62 88 ALA A N 1
ATOM 598 C CA . ALA A 1 88 ? 14.917 -7.701 -18.145 1.00 79.62 88 ALA A CA 1
ATOM 599 C C . ALA A 1 88 ? 13.757 -8.083 -17.202 1.00 79.62 88 ALA A C 1
ATOM 601 O O . ALA A 1 88 ? 12.989 -8.999 -17.495 1.00 79.62 88 ALA A O 1
ATOM 602 N N . GLU A 1 89 ? 13.592 -7.350 -16.099 1.00 89.88 89 GLU A N 1
ATOM 603 C CA . GLU A 1 89 ? 12.570 -7.582 -15.079 1.00 89.88 89 GLU A CA 1
ATOM 604 C C . GLU A 1 89 ? 11.177 -7.074 -15.486 1.00 89.88 89 GLU A C 1
ATOM 606 O O . GLU A 1 89 ? 10.187 -7.431 -14.844 1.00 89.88 89 GLU A O 1
ATOM 611 N N . TRP A 1 90 ? 11.059 -6.258 -16.545 1.00 94.69 90 TRP A N 1
ATOM 612 C CA . TRP A 1 90 ? 9.812 -5.558 -16.886 1.00 94.69 90 TRP A CA 1
ATOM 613 C C . TRP A 1 90 ? 8.565 -6.462 -17.001 1.00 94.69 90 TRP A C 1
ATOM 615 O O . TRP A 1 90 ? 7.540 -6.115 -16.403 1.00 94.69 90 TRP A O 1
ATOM 625 N N . PRO A 1 91 ? 8.584 -7.621 -17.698 1.00 93.50 91 PRO A N 1
ATOM 626 C CA . PRO A 1 91 ? 7.383 -8.451 -17.844 1.00 93.50 91 PRO A CA 1
ATOM 627 C C . PRO A 1 91 ? 6.876 -9.043 -16.516 1.00 93.50 91 PRO A C 1
ATOM 629 O O . PRO A 1 91 ? 5.666 -9.027 -16.246 1.00 93.50 91 PRO A O 1
ATOM 632 N N . GLU A 1 92 ? 7.786 -9.536 -15.664 1.00 95.00 92 GLU A N 1
ATOM 633 C CA . GLU A 1 92 ? 7.435 -10.044 -14.328 1.00 95.00 92 GLU A CA 1
ATOM 634 C C . GLU A 1 92 ? 6.982 -8.886 -13.433 1.00 95.00 92 GLU A C 1
ATOM 636 O O . GLU A 1 92 ? 5.925 -8.968 -12.794 1.00 95.00 92 GLU A O 1
ATOM 641 N N . TYR A 1 93 ? 7.746 -7.789 -13.438 1.00 96.50 93 TYR A N 1
ATOM 642 C CA . TYR A 1 93 ? 7.467 -6.584 -12.671 1.00 96.50 93 TYR A CA 1
ATOM 643 C C . TYR A 1 93 ? 6.060 -6.068 -12.958 1.00 96.50 93 TYR A C 1
ATOM 645 O O . TYR A 1 93 ? 5.265 -5.920 -12.031 1.00 96.50 93 TYR A O 1
ATOM 653 N N . LEU A 1 94 ? 5.709 -5.853 -14.229 1.00 96.69 94 LEU A N 1
ATOM 654 C CA . LEU A 1 94 ? 4.421 -5.282 -14.619 1.00 96.69 94 LEU A CA 1
ATOM 655 C C . LEU A 1 94 ? 3.255 -6.103 -14.061 1.00 96.69 94 LEU A C 1
ATOM 657 O O . LEU A 1 94 ? 2.304 -5.540 -13.508 1.00 96.69 94 LEU A O 1
ATOM 661 N N . THR A 1 95 ? 3.339 -7.428 -14.171 1.00 96.44 95 THR A N 1
ATOM 662 C CA . THR A 1 95 ? 2.292 -8.339 -13.700 1.00 96.44 95 THR A CA 1
ATOM 663 C C . THR A 1 95 ? 2.221 -8.354 -12.177 1.00 96.44 95 THR A C 1
ATOM 665 O O . THR A 1 95 ? 1.152 -8.145 -11.593 1.00 96.44 95 THR A O 1
ATOM 668 N N . ARG A 1 96 ? 3.354 -8.592 -11.513 1.00 97.81 96 ARG A N 1
ATOM 669 C CA . ARG A 1 96 ? 3.416 -8.773 -10.061 1.00 97.81 96 ARG A CA 1
ATOM 670 C C . ARG A 1 96 ? 3.134 -7.471 -9.326 1.00 97.81 96 ARG A C 1
ATOM 672 O O . ARG A 1 96 ? 2.309 -7.460 -8.414 1.00 97.81 96 ARG A O 1
ATOM 679 N N . TRP A 1 97 ? 3.745 -6.374 -9.758 1.00 97.81 97 TRP A N 1
ATOM 680 C CA . TRP A 1 97 ? 3.518 -5.055 -9.183 1.00 97.81 97 TRP A CA 1
ATOM 681 C C . TRP A 1 97 ? 2.057 -4.633 -9.340 1.00 97.81 97 TRP A C 1
ATOM 683 O O . TRP A 1 97 ? 1.450 -4.215 -8.360 1.00 97.81 97 TRP A O 1
ATOM 693 N N . THR A 1 98 ? 1.445 -4.814 -10.523 1.00 97.56 98 THR A N 1
ATOM 694 C CA . THR A 1 98 ? 0.028 -4.452 -10.735 1.00 97.56 98 THR A CA 1
ATOM 695 C C . THR A 1 98 ? -0.895 -5.234 -9.797 1.00 97.56 98 THR A C 1
ATOM 697 O O . THR A 1 98 ? -1.778 -4.640 -9.181 1.00 97.56 98 THR A O 1
ATOM 700 N N . ARG A 1 99 ? -0.675 -6.546 -9.624 1.00 98.12 99 ARG A N 1
ATOM 701 C CA . ARG A 1 99 ? -1.466 -7.379 -8.699 1.00 98.12 99 ARG A CA 1
ATOM 702 C C . ARG A 1 99 ? -1.367 -6.888 -7.256 1.00 98.12 99 ARG A C 1
ATOM 704 O O . ARG A 1 99 ? -2.391 -6.662 -6.620 1.00 98.12 99 ARG A O 1
ATOM 711 N N . TRP A 1 100 ? -0.155 -6.672 -6.751 1.00 98.31 100 TRP A N 1
ATOM 712 C CA . TRP A 1 100 ? 0.043 -6.193 -5.379 1.00 98.31 100 TRP A CA 1
ATOM 713 C C . TRP A 1 100 ? -0.431 -4.753 -5.175 1.00 98.31 100 TRP A C 1
ATOM 715 O O . TRP A 1 100 ? -0.919 -4.408 -4.102 1.00 98.31 100 TRP A O 1
ATOM 725 N N . ASN A 1 101 ? -0.390 -3.927 -6.218 1.00 97.44 101 ASN A N 1
ATOM 726 C CA . ASN A 1 101 ? -0.990 -2.602 -6.171 1.00 97.44 101 ASN A CA 1
ATOM 727 C C . ASN A 1 101 ? -2.527 -2.667 -6.069 1.00 97.44 101 ASN A C 1
ATOM 729 O O . ASN A 1 101 ? -3.117 -1.876 -5.339 1.00 97.44 101 ASN A O 1
ATOM 733 N N . HIS A 1 102 ? -3.190 -3.636 -6.713 1.00 98.38 102 HIS A N 1
ATOM 734 C CA . HIS A 1 102 ? -4.624 -3.869 -6.492 1.00 98.38 102 HIS A CA 1
ATOM 735 C C . HIS A 1 102 ? -4.930 -4.315 -5.060 1.00 98.38 102 HIS A C 1
ATOM 737 O O . HIS A 1 102 ? -5.897 -3.826 -4.480 1.00 98.38 102 HIS A O 1
ATOM 743 N N . VAL A 1 103 ? -4.094 -5.176 -4.467 1.00 98.50 103 VAL A N 1
ATOM 744 C CA . VAL A 1 103 ? -4.224 -5.555 -3.048 1.00 98.50 103 VAL A CA 1
ATOM 745 C C . VAL A 1 103 ? -4.187 -4.314 -2.155 1.00 98.50 103 VAL A C 1
ATOM 747 O O . VAL A 1 103 ? -5.061 -4.159 -1.306 1.00 98.50 103 VAL A O 1
ATOM 750 N N . ARG A 1 104 ? -3.250 -3.386 -2.396 1.00 98.12 104 ARG A N 1
ATOM 751 C CA . ARG A 1 104 ? -3.180 -2.113 -1.658 1.00 98.12 104 ARG A CA 1
ATOM 752 C C . ARG A 1 104 ? -4.438 -1.266 -1.811 1.00 98.12 104 ARG A C 1
ATOM 754 O O . ARG A 1 104 ? -4.913 -0.714 -0.827 1.00 98.12 104 ARG A O 1
ATOM 761 N N . VAL A 1 105 ? -4.982 -1.162 -3.024 1.00 98.19 105 VAL A N 1
ATOM 762 C CA . VAL A 1 105 ? -6.223 -0.407 -3.268 1.00 98.19 105 VAL A CA 1
ATOM 763 C C . VAL A 1 105 ? -7.387 -1.023 -2.496 1.00 98.19 105 VAL A C 1
ATOM 765 O O . VAL A 1 105 ? -8.091 -0.308 -1.791 1.00 98.19 105 VAL A O 1
ATOM 768 N N . ILE A 1 106 ? -7.569 -2.342 -2.576 1.00 98.69 106 ILE A N 1
ATOM 769 C CA . ILE A 1 106 ? -8.655 -3.043 -1.878 1.00 98.69 106 ILE A CA 1
ATOM 770 C C . ILE A 1 106 ? -8.498 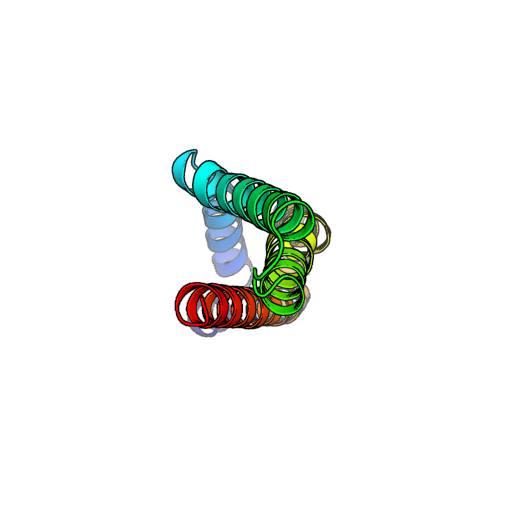-2.905 -0.359 1.00 98.69 106 ILE A C 1
ATOM 772 O O . ILE A 1 106 ? -9.468 -2.587 0.324 1.00 98.69 106 ILE A O 1
ATOM 776 N N . ALA A 1 107 ? -7.284 -3.084 0.166 1.00 98.56 107 ALA A N 1
ATOM 777 C CA . ALA A 1 107 ? -7.005 -2.937 1.590 1.00 98.56 107 ALA A CA 1
ATOM 778 C C . ALA A 1 107 ? -7.253 -1.505 2.084 1.00 98.56 107 ALA A C 1
ATOM 780 O O . ALA A 1 107 ? -7.898 -1.320 3.112 1.00 98.56 107 ALA A O 1
ATOM 781 N N . GLY A 1 108 ? -6.799 -0.495 1.336 1.00 98.56 108 GLY A N 1
ATOM 782 C CA . GLY A 1 108 ? -7.009 0.911 1.677 1.00 98.56 108 GLY A CA 1
ATOM 783 C C . GLY A 1 108 ? -8.479 1.319 1.624 1.00 98.56 108 GLY A C 1
ATOM 784 O O . GLY A 1 108 ? -8.951 2.013 2.524 1.00 98.56 108 GLY A O 1
ATOM 785 N N . LEU A 1 109 ? -9.230 0.847 0.624 1.00 98.62 109 LEU A N 1
ATOM 786 C CA . LEU A 1 109 ? -10.678 1.061 0.549 1.00 98.62 109 LEU A CA 1
ATOM 787 C C . LEU A 1 109 ? -11.403 0.371 1.708 1.00 98.62 109 LEU A C 1
ATOM 789 O O . LEU A 1 109 ? -12.234 0.997 2.357 1.00 98.62 109 LEU A O 1
ATOM 793 N N . GLY A 1 110 ? -11.053 -0.882 2.007 1.00 98.62 110 GLY A N 1
ATOM 794 C CA . GLY A 1 110 ? -11.613 -1.624 3.135 1.00 98.62 110 GLY A CA 1
ATOM 795 C C . GLY A 1 110 ? -11.350 -0.929 4.470 1.00 98.62 110 GLY A C 1
ATOM 796 O O . GLY A 1 110 ? -12.283 -0.708 5.235 1.00 98.62 110 GLY A O 1
ATOM 797 N N . ALA A 1 111 ? -10.109 -0.500 4.717 1.00 98.56 111 ALA A N 1
ATOM 798 C CA . ALA A 1 111 ? -9.758 0.282 5.901 1.00 98.56 111 ALA A CA 1
ATOM 799 C C . ALA A 1 111 ? -10.576 1.579 5.987 1.00 98.56 111 ALA A C 1
ATOM 801 O O . ALA A 1 111 ? -11.132 1.885 7.038 1.00 98.56 111 ALA A O 1
ATOM 802 N N . SER A 1 112 ? -10.705 2.305 4.872 1.00 98.38 112 SER A N 1
ATOM 803 C CA . SER A 1 112 ? -11.471 3.556 4.814 1.00 98.38 112 SER A CA 1
ATOM 804 C C . SER A 1 112 ? -12.945 3.338 5.159 1.00 98.38 112 SER A C 1
ATOM 806 O O . SER A 1 112 ? -13.495 4.066 5.980 1.00 98.38 112 SER A O 1
ATOM 808 N N . VAL A 1 113 ? -13.578 2.310 4.582 1.00 98.50 113 VAL A N 1
ATOM 809 C CA . VAL A 1 113 ? -14.974 1.956 4.881 1.00 98.50 113 VAL A CA 1
ATOM 810 C C . VAL A 1 113 ? -15.136 1.598 6.355 1.00 98.50 113 VAL A C 1
ATOM 812 O O . VAL A 1 113 ? -16.045 2.110 6.999 1.00 98.50 113 VAL A O 1
ATOM 815 N N . LEU A 1 114 ? -14.253 0.765 6.909 1.00 98.38 114 LEU A N 1
ATOM 816 C CA . LEU A 1 114 ? -14.343 0.357 8.311 1.00 98.38 114 LEU A CA 1
ATOM 817 C C . LEU A 1 114 ? -14.157 1.535 9.275 1.00 98.38 114 LEU A C 1
ATOM 819 O O . LEU A 1 11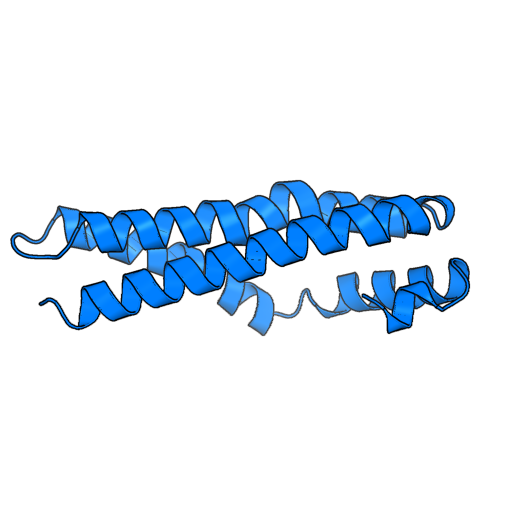4 ? -14.905 1.625 10.245 1.00 98.38 114 LEU A O 1
ATOM 823 N N . PHE A 1 115 ? -13.232 2.459 8.997 1.00 97.94 115 PHE A N 1
ATOM 824 C CA . PHE A 1 115 ? -13.083 3.679 9.795 1.00 97.94 115 PHE A CA 1
ATOM 825 C C . PHE A 1 115 ? -14.315 4.587 9.709 1.00 97.94 115 PHE A C 1
ATOM 827 O O . PHE A 1 115 ? -14.752 5.106 10.733 1.00 97.94 115 PHE A O 1
ATOM 834 N N . VAL A 1 116 ? -14.905 4.755 8.521 1.00 97.88 116 VAL A N 1
ATOM 835 C CA . VAL A 1 116 ? -16.131 5.552 8.350 1.00 97.88 116 VAL A CA 1
ATOM 836 C C . VAL A 1 116 ? -17.299 4.926 9.104 1.00 97.88 116 VAL A C 1
ATOM 838 O O . VAL A 1 116 ? -17.982 5.632 9.839 1.00 97.88 116 VAL A O 1
ATOM 841 N N . VAL A 1 117 ? -17.512 3.613 8.964 1.00 97.44 117 VAL A N 1
ATOM 842 C CA . VAL A 1 117 ? -18.581 2.901 9.680 1.00 97.44 117 VAL A CA 1
ATOM 843 C C . VAL A 1 117 ? -18.370 3.020 11.186 1.00 97.44 117 VAL A C 1
ATOM 845 O O . VAL A 1 117 ? -19.294 3.418 11.882 1.00 97.44 117 VAL A O 1
ATOM 848 N N . ALA A 1 118 ? -17.152 2.770 11.675 1.00 95.25 118 ALA A N 1
ATOM 849 C CA . ALA A 1 118 ? -16.819 2.930 13.086 1.00 95.25 118 ALA A CA 1
ATOM 850 C C . ALA A 1 118 ? -17.162 4.337 13.603 1.00 95.25 118 ALA A C 1
ATOM 852 O O . ALA A 1 118 ? -17.769 4.462 14.661 1.00 95.25 118 ALA A O 1
ATOM 853 N N . GLY A 1 119 ? -16.834 5.386 12.843 1.00 91.31 119 GLY A N 1
ATOM 854 C CA . GLY A 1 119 ? -17.081 6.774 13.236 1.00 91.31 119 GLY A CA 1
ATOM 855 C C . GLY A 1 119 ? -18.556 7.191 13.277 1.00 91.31 119 GLY A C 1
ATOM 856 O O . GLY A 1 119 ? -18.873 8.162 13.955 1.00 91.31 119 GLY A O 1
ATOM 857 N N . VAL A 1 120 ? -19.454 6.481 12.584 1.00 91.81 120 VAL A N 1
ATOM 858 C CA . VAL A 1 120 ? -20.905 6.773 12.592 1.00 91.81 120 VAL A CA 1
ATOM 859 C C . VAL A 1 120 ? -21.715 5.828 13.482 1.00 91.81 120 VAL A C 1
ATOM 861 O O . VAL A 1 120 ? -22.910 6.040 13.661 1.00 91.81 120 VAL A O 1
ATOM 864 N N . THR A 1 121 ? -21.089 4.779 14.020 1.00 79.62 121 THR A N 1
ATOM 865 C CA . THR A 1 121 ? -21.715 3.812 14.941 1.00 79.62 121 THR A CA 1
ATOM 866 C C . THR A 1 121 ? -21.521 4.152 16.424 1.00 79.62 121 THR A C 1
ATOM 868 O O . THR A 1 121 ? -21.808 3.305 17.266 1.00 79.62 121 THR A O 1
ATOM 871 N N . VAL A 1 122 ? -21.003 5.348 16.729 1.00 63.12 122 VAL A N 1
ATOM 872 C CA . VAL A 1 122 ? -20.773 5.860 18.095 1.00 63.12 122 VAL A CA 1
ATOM 873 C C . VAL A 1 122 ? -22.013 6.565 18.634 1.00 63.12 122 VAL A C 1
ATOM 875 O O . VAL A 1 122 ? -22.641 7.314 17.852 1.00 63.12 122 VAL A O 1
#

Radius of gyration: 17.45 Å; chains: 1; bounding box: 41×24×52 Å